Protein AF-X0VGS6-F1 (afdb_monomer_lite)

Organism: NCBI:txid412755

Secondary structure (DSSP, 8-state):
-EEPPP-SS---S--------TTS-----S-------S--------EEEEEEEEE-HHHHHHHHHHHHHHTTS-EEEEETTSSS-EEEEEEESS--EEEEETTTTEEEEEEEEEE-S--

Sequence (119 aa):
MATFPELSRSPGAKGFAEEIDPGVMQIGKKASGLPVLNKLFTFAGKTWKFTLYLTIQADKETVLTFYEANKDVPFDWSNTQETSPITYEVIFMHPPKCTLDKVKNRWRIVNTFTQYSPL

Foldseek 3Di:
DAAQDDAPADAPDADDDFPDDPPDDDPPPPDDPDPPPDDPPPDFWTKGKGKRPQGDPVRVVVNQVCCVVFQPHWHWYFDPVDPDTDIATWHFPDHWDWDQPPVNRGIMTITMITGPDDD

Radius of gyration: 17.11 Å; chains: 1; bounding box: 44×37×42 Å

pLDDT: mean 71.06, std 18.56, range [35.62, 93.62]

Structure (mmCIF, N/CA/C/O backbone):
data_AF-X0VGS6-F1
#
_entry.id   AF-X0VGS6-F1
#
loop_
_atom_site.group_PDB
_atom_site.id
_atom_site.type_symbol
_atom_site.label_atom_id
_atom_site.label_alt_id
_atom_site.label_comp_id
_atom_site.label_asym_id
_atom_site.label_entity_id
_atom_site.label_seq_id
_atom_site.pdbx_PDB_ins_code
_atom_site.Cartn_x
_atom_site.Cartn_y
_atom_site.Cartn_z
_atom_site.occupancy
_atom_site.B_iso_or_equiv
_atom_site.auth_seq_id
_atom_site.auth_comp_id
_atom_site.auth_asym_id
_a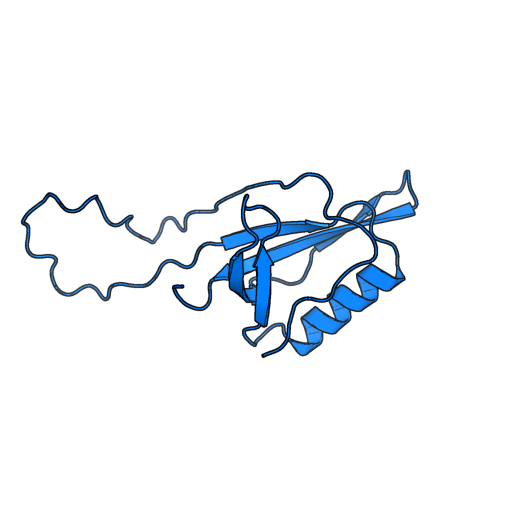tom_site.auth_atom_id
_atom_site.pdbx_PDB_model_num
ATOM 1 N N . MET A 1 1 ? 0.020 -8.060 14.742 1.00 65.50 1 MET A N 1
ATOM 2 C CA . MET A 1 1 ? -0.588 -7.603 13.477 1.00 65.50 1 MET A CA 1
ATOM 3 C C . MET A 1 1 ? 0.469 -7.635 12.395 1.00 65.50 1 MET A C 1
ATOM 5 O O . MET A 1 1 ? 1.648 -7.629 12.733 1.00 65.50 1 MET A O 1
ATOM 9 N N . ALA A 1 2 ? 0.075 -7.770 11.129 1.00 79.94 2 ALA A N 1
ATOM 10 C CA . ALA A 1 2 ? 1.026 -7.645 10.030 1.00 79.94 2 ALA A CA 1
ATOM 11 C C . ALA A 1 2 ? 1.474 -6.180 9.911 1.00 79.94 2 ALA A C 1
ATOM 13 O O . ALA A 1 2 ? 0.717 -5.279 10.259 1.00 79.94 2 ALA A O 1
ATOM 14 N N . THR A 1 3 ? 2.683 -5.938 9.415 1.00 85.12 3 THR A N 1
ATOM 15 C CA . THR A 1 3 ? 3.196 -4.587 9.148 1.00 85.12 3 THR A CA 1
ATOM 16 C C . THR A 1 3 ? 3.458 -4.461 7.659 1.00 85.12 3 THR A C 1
ATOM 18 O O . THR A 1 3 ? 3.980 -5.398 7.049 1.00 85.12 3 THR A O 1
ATOM 21 N N . PHE A 1 4 ? 3.091 -3.324 7.067 1.00 84.25 4 PHE A N 1
ATOM 22 C CA . PHE A 1 4 ? 3.363 -3.078 5.653 1.00 84.25 4 PHE A CA 1
ATOM 23 C C . PHE A 1 4 ? 4.874 -3.217 5.373 1.00 84.25 4 PHE A C 1
ATOM 25 O O . PHE A 1 4 ? 5.674 -2.653 6.124 1.00 84.25 4 PHE A O 1
ATOM 32 N N . PRO A 1 5 ? 5.287 -3.961 4.329 1.00 83.12 5 PRO A N 1
ATOM 33 C CA . PRO A 1 5 ? 6.689 -4.304 4.117 1.00 83.12 5 PRO A CA 1
ATOM 34 C C . PRO A 1 5 ? 7.552 -3.065 3.864 1.00 83.12 5 PRO A C 1
ATOM 36 O O . PRO A 1 5 ? 7.148 -2.140 3.153 1.00 83.12 5 PRO A O 1
ATOM 39 N N . GLU A 1 6 ? 8.777 -3.077 4.391 1.00 78.75 6 GLU A N 1
ATOM 40 C CA . GLU A 1 6 ? 9.809 -2.121 3.993 1.00 78.75 6 GLU A CA 1
ATOM 41 C C . GLU A 1 6 ? 10.264 -2.424 2.561 1.00 78.75 6 GLU A C 1
ATOM 43 O O . GLU A 1 6 ? 10.543 -3.570 2.208 1.00 78.75 6 GLU A O 1
ATOM 48 N N . LEU A 1 7 ? 10.324 -1.396 1.714 1.00 74.88 7 LEU A N 1
ATOM 49 C CA . LEU A 1 7 ? 10.652 -1.541 0.295 1.00 74.88 7 LEU A CA 1
ATOM 50 C C . LEU A 1 7 ? 11.942 -0.796 -0.036 1.00 74.88 7 LEU A C 1
ATOM 52 O O . LEU A 1 7 ? 12.217 0.276 0.504 1.00 74.88 7 LEU A O 1
ATOM 56 N N . SER A 1 8 ? 12.708 -1.335 -0.988 1.00 62.38 8 SER A N 1
ATOM 57 C CA . SER A 1 8 ? 14.051 -0.852 -1.343 1.00 62.38 8 SER A CA 1
ATOM 58 C C . SER A 1 8 ? 14.094 0.575 -1.912 1.00 62.38 8 SER A C 1
ATOM 60 O O . SER A 1 8 ? 15.168 1.156 -2.090 1.00 62.38 8 SER A O 1
ATOM 62 N N . ARG A 1 9 ? 12.934 1.165 -2.227 1.00 62.50 9 ARG A N 1
ATOM 63 C CA . ARG A 1 9 ? 12.813 2.527 -2.752 1.00 62.50 9 ARG A CA 1
ATOM 64 C C . ARG A 1 9 ? 11.826 3.344 -1.936 1.00 62.50 9 ARG A C 1
ATOM 66 O O . ARG A 1 9 ? 10.670 2.966 -1.772 1.00 62.50 9 ARG A O 1
ATOM 73 N N . SER A 1 10 ? 12.312 4.499 -1.479 1.00 53.62 10 SER A N 1
ATOM 74 C CA . SER A 1 10 ? 11.534 5.493 -0.743 1.00 53.62 10 SER A CA 1
ATOM 75 C C . SER A 1 10 ? 10.335 5.972 -1.579 1.00 53.62 10 SER A C 1
ATOM 77 O O . SER A 1 10 ? 10.491 6.181 -2.789 1.00 53.62 10 SER A O 1
ATOM 79 N N . PRO A 1 11 ? 9.140 6.133 -0.977 1.00 54.47 11 PRO A N 1
ATOM 80 C CA . PRO A 1 11 ? 7.946 6.599 -1.674 1.00 54.47 11 PRO A CA 1
ATOM 81 C C . PRO A 1 11 ? 8.225 7.926 -2.390 1.00 54.47 11 PRO A C 1
ATOM 83 O O . PRO A 1 11 ? 8.445 8.961 -1.762 1.00 54.47 11 PRO A O 1
ATOM 86 N N . GLY A 1 12 ? 8.234 7.905 -3.727 1.00 42.53 12 GLY A N 1
ATOM 87 C CA . GLY A 1 12 ? 8.294 9.138 -4.511 1.00 42.53 12 GLY A CA 1
ATOM 88 C C . GLY A 1 12 ? 7.056 10.002 -4.251 1.00 42.53 12 GLY A C 1
ATOM 89 O O . GLY A 1 12 ? 5.989 9.477 -3.955 1.00 42.53 12 GLY A O 1
ATOM 90 N N . ALA A 1 13 ? 7.223 11.322 -4.322 1.00 39.16 13 ALA A N 1
ATOM 91 C CA . ALA A 1 13 ? 6.186 12.360 -4.298 1.00 39.16 13 ALA A CA 1
ATOM 92 C C . ALA A 1 13 ? 4.817 11.945 -3.705 1.00 39.16 13 ALA A C 1
ATOM 94 O O . ALA A 1 13 ? 3.904 11.503 -4.411 1.00 39.16 13 ALA A O 1
ATOM 95 N N . LYS A 1 14 ? 4.709 12.141 -2.387 1.00 46.84 14 LYS A N 1
ATOM 96 C CA . LYS A 1 14 ? 3.502 12.057 -1.556 1.00 46.84 14 LYS A CA 1
ATOM 97 C C . LYS A 1 14 ? 2.364 12.852 -2.220 1.00 46.84 14 LYS A C 1
ATOM 99 O O . LYS A 1 14 ? 2.392 14.078 -2.241 1.00 46.84 14 LYS A O 1
ATOM 104 N N . GLY A 1 15 ? 1.400 12.155 -2.816 1.00 40.72 15 GLY A N 1
ATOM 105 C CA . GLY A 1 15 ? 0.193 12.756 -3.379 1.00 40.72 15 GLY A CA 1
ATOM 106 C C . GLY A 1 15 ? -0.951 12.598 -2.392 1.00 40.72 15 GLY A C 1
ATOM 107 O O . GLY A 1 15 ? -1.521 11.515 -2.297 1.00 40.72 15 GLY A O 1
ATOM 108 N N . PHE A 1 16 ? -1.256 13.660 -1.651 1.00 46.84 16 PHE A N 1
ATOM 109 C CA . PHE A 1 16 ? -2.416 13.716 -0.772 1.00 46.84 16 PHE A CA 1
ATOM 110 C C . PHE A 1 16 ? -3.677 13.910 -1.616 1.00 46.84 16 PHE A C 1
ATOM 112 O O . PHE A 1 16 ? -3.809 14.900 -2.333 1.00 46.84 16 PHE A O 1
ATOM 119 N N . ALA A 1 17 ? -4.589 12.951 -1.537 1.00 47.16 17 ALA A N 1
ATOM 120 C CA . ALA A 1 17 ? -5.987 13.161 -1.863 1.00 47.16 17 ALA A CA 1
ATOM 121 C C . ALA A 1 17 ? -6.772 12.588 -0.684 1.00 47.16 17 ALA A C 1
ATOM 123 O O . ALA A 1 17 ? -6.954 11.376 -0.593 1.00 47.16 17 ALA A O 1
ATOM 124 N N . GLU A 1 18 ? -7.126 13.451 0.264 1.00 50.91 18 GLU A N 1
ATOM 125 C CA . GLU A 1 18 ? -8.162 13.149 1.246 1.00 50.91 18 GLU A CA 1
ATOM 126 C C . GLU A 1 18 ? -9.486 13.127 0.484 1.00 50.91 18 GLU A C 1
ATOM 128 O O . GLU A 1 18 ? -10.043 14.164 0.130 1.00 50.91 18 GLU A O 1
ATOM 133 N N . GLU A 1 19 ? -9.946 11.927 0.142 1.00 51.56 19 GLU A N 1
ATOM 134 C CA . GLU A 1 19 ? -11.331 11.739 -0.271 1.00 51.56 19 GLU A CA 1
ATOM 135 C C . GLU A 1 19 ? -12.169 11.708 1.004 1.00 51.56 19 GLU A C 1
ATOM 137 O O . GLU A 1 19 ? -12.213 10.715 1.728 1.00 51.56 19 GLU A O 1
ATOM 142 N N . ILE A 1 20 ? -12.781 12.852 1.311 1.00 50.59 20 ILE A N 1
ATOM 143 C CA . ILE A 1 20 ? -13.825 12.944 2.326 1.00 50.59 20 ILE A CA 1
ATOM 144 C C . ILE A 1 20 ? -15.043 12.232 1.745 1.00 50.59 20 ILE A C 1
ATOM 146 O O . ILE A 1 20 ? -15.558 12.645 0.705 1.00 50.59 20 ILE A O 1
ATOM 150 N N . ASP A 1 21 ? -15.496 11.170 2.405 1.00 47.72 21 ASP A N 1
ATOM 151 C CA . ASP A 1 21 ? -16.756 10.522 2.061 1.00 47.72 21 ASP A CA 1
ATOM 152 C C . ASP A 1 21 ? -17.897 11.558 2.179 1.00 47.72 21 ASP A C 1
ATOM 154 O O . ASP A 1 21 ? -18.129 12.088 3.274 1.00 47.72 21 ASP A O 1
ATOM 158 N N . PRO A 1 22 ? -18.614 11.885 1.084 1.00 47.78 22 PRO A N 1
ATOM 159 C CA . PRO A 1 22 ? -19.686 12.879 1.105 1.00 47.78 22 PRO A CA 1
ATOM 160 C C . PRO A 1 22 ? -20.872 12.468 1.995 1.00 47.78 22 PRO A C 1
ATOM 162 O O . PRO A 1 22 ? -21.729 13.304 2.285 1.00 47.78 22 PRO A O 1
ATOM 165 N N . GLY A 1 23 ? -20.936 11.206 2.439 1.00 43.81 23 GLY A N 1
ATOM 166 C CA . GLY A 1 23 ? -21.941 10.705 3.375 1.00 43.81 23 GLY A CA 1
ATOM 167 C C . GLY A 1 23 ? -21.665 11.014 4.850 1.00 43.81 23 GLY A C 1
ATOM 168 O O . GLY A 1 23 ? -22.554 10.802 5.680 1.00 43.81 23 GLY A O 1
ATOM 169 N N . VAL A 1 24 ? -20.477 11.519 5.205 1.00 44.75 24 VAL A N 1
ATOM 170 C CA . VAL A 1 24 ? -20.078 11.687 6.609 1.00 44.75 24 VAL A CA 1
ATOM 171 C C . VAL A 1 24 ? -20.069 13.160 7.012 1.00 44.75 24 VAL A C 1
ATOM 173 O O . VAL A 1 24 ? -19.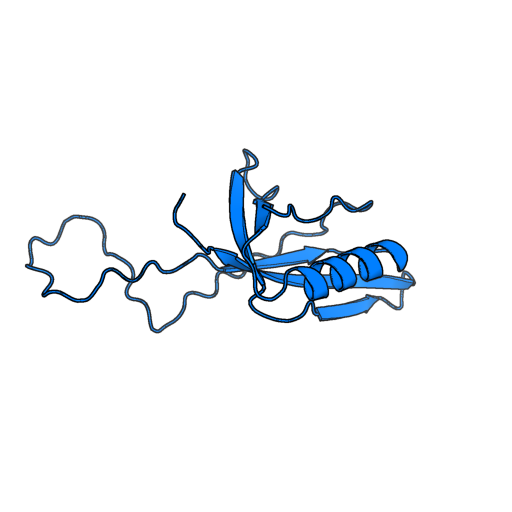281 13.966 6.520 1.00 44.75 24 VAL A O 1
ATOM 176 N N . MET A 1 25 ? -20.957 13.535 7.940 1.00 41.94 25 MET A N 1
ATOM 177 C CA . MET A 1 25 ? -20.952 14.881 8.512 1.00 41.94 25 MET A CA 1
ATOM 178 C C . MET A 1 25 ? -19.664 15.106 9.309 1.00 41.94 25 MET A C 1
ATOM 180 O O . MET A 1 25 ? -19.390 14.399 10.279 1.00 41.94 25 MET A O 1
ATOM 184 N N . GLN A 1 26 ? -18.900 16.133 8.932 1.00 43.28 26 GLN A N 1
ATOM 185 C CA . GLN A 1 26 ? -17.802 16.635 9.750 1.00 43.28 26 GLN A CA 1
ATOM 186 C C . GLN A 1 26 ? -18.350 17.058 11.115 1.00 43.28 26 GLN A C 1
ATOM 188 O O . GLN A 1 26 ? -19.298 17.843 11.196 1.00 43.28 26 GLN A O 1
ATOM 193 N N . ILE A 1 27 ? -17.752 16.551 12.196 1.00 43.09 27 ILE A N 1
ATOM 194 C CA . ILE A 1 27 ? -18.066 17.011 13.549 1.00 43.09 27 ILE A CA 1
ATOM 195 C C . ILE A 1 27 ? -17.653 18.482 13.626 1.00 43.09 27 ILE A C 1
ATOM 197 O O . ILE A 1 27 ? -16.474 18.819 13.745 1.00 43.09 27 ILE A O 1
ATOM 201 N N . GLY A 1 28 ? -18.647 19.364 13.521 1.00 35.62 28 GLY A N 1
ATOM 202 C CA . GLY A 1 28 ? -18.484 20.790 13.741 1.00 35.62 28 GLY A CA 1
ATOM 203 C C . GLY A 1 28 ? -17.873 21.024 15.118 1.00 35.62 28 GLY A C 1
ATOM 204 O O . GLY A 1 28 ? -18.297 20.429 16.111 1.00 35.62 28 GLY A O 1
ATOM 205 N N . LYS A 1 29 ? -16.840 21.873 15.160 1.00 38.69 29 LYS A N 1
ATOM 206 C CA . LYS A 1 29 ? -16.161 22.317 16.382 1.00 38.69 29 LYS A CA 1
ATOM 207 C C . LYS A 1 29 ? -17.159 22.531 17.526 1.00 38.69 29 LYS A C 1
ATOM 209 O O . LYS A 1 29 ? -18.175 23.201 17.366 1.00 38.69 29 LYS A O 1
ATOM 214 N N . LYS A 1 30 ? -16.798 21.972 18.681 1.00 39.06 30 LYS A N 1
ATOM 215 C CA . LYS A 1 30 ? -17.468 21.980 19.989 1.00 39.06 30 LYS A CA 1
ATOM 216 C C . LYS A 1 30 ? -17.909 23.396 20.422 1.00 39.06 30 LYS A C 1
ATOM 218 O O . LYS A 1 30 ? -17.223 24.031 21.213 1.00 39.06 30 LYS A O 1
ATOM 223 N N . ALA A 1 31 ? -19.016 23.908 19.876 1.00 39.28 31 ALA A N 1
ATOM 224 C CA . ALA A 1 31 ? -19.607 25.195 20.271 1.00 39.28 31 ALA A CA 1
ATOM 225 C C . ALA A 1 31 ? -21.127 25.334 20.029 1.00 39.28 31 ALA A C 1
ATOM 227 O O . ALA A 1 31 ? -21.715 26.292 20.518 1.00 39.28 31 ALA A O 1
ATOM 228 N N . SER A 1 32 ? -21.804 24.420 19.325 1.00 39.22 32 SER A N 1
ATOM 229 C CA . SER A 1 32 ? -23.265 24.501 19.165 1.00 39.22 32 SER A CA 1
ATOM 230 C C . SER A 1 32 ? -23.954 23.578 20.168 1.00 39.22 32 SER A C 1
ATOM 232 O O . SER A 1 32 ? -24.035 22.372 19.946 1.00 39.22 32 SER A O 1
ATOM 234 N N . GLY A 1 33 ? -24.420 24.134 21.286 1.00 39.38 33 GLY A N 1
ATOM 235 C CA . GLY A 1 33 ? -25.162 23.432 22.339 1.00 39.38 33 GLY A CA 1
ATOM 236 C C . GLY A 1 33 ? -26.552 22.949 21.908 1.00 39.38 33 GLY A C 1
ATOM 237 O O . GLY A 1 33 ? -27.546 23.324 22.521 1.00 39.38 33 GLY A O 1
ATOM 238 N N . LEU A 1 34 ? -26.632 22.129 20.860 1.00 36.81 34 LEU A N 1
ATOM 239 C CA . LEU A 1 34 ? -27.854 21.458 20.429 1.00 36.81 34 LEU A CA 1
ATOM 240 C C . LEU A 1 34 ? -27.744 19.953 20.712 1.00 36.81 34 LEU A C 1
ATOM 242 O O . LEU A 1 34 ? -26.682 19.368 20.483 1.00 36.81 34 LEU A O 1
ATOM 246 N N . PRO A 1 35 ? -28.817 19.308 21.204 1.00 41.62 35 PRO A N 1
ATOM 247 C CA . PRO A 1 35 ? -28.807 17.880 21.472 1.00 41.62 35 PRO A CA 1
ATOM 248 C C . PRO A 1 35 ? -28.744 17.131 20.140 1.00 41.62 35 PRO A C 1
ATOM 250 O O . PRO A 1 35 ? -29.715 17.084 19.384 1.00 41.62 35 PRO A O 1
ATOM 253 N N . VAL A 1 36 ? -27.582 16.553 19.833 1.00 47.50 36 VAL A N 1
ATOM 254 C CA . VAL A 1 36 ? -27.428 15.651 18.690 1.00 47.50 36 VAL A CA 1
ATOM 255 C C . VAL A 1 36 ? -28.178 14.366 19.032 1.00 47.50 36 VAL A C 1
ATOM 257 O O . VAL A 1 36 ? -27.688 13.510 19.763 1.00 47.50 36 VAL A O 1
ATOM 260 N N . LEU A 1 37 ? -29.412 14.276 18.535 1.00 40.16 37 LEU A N 1
ATOM 261 C CA . LEU A 1 37 ? -30.232 13.069 18.487 1.00 40.16 37 LEU A CA 1
ATOM 262 C C . LEU A 1 37 ? -29.401 11.900 17.946 1.00 40.16 37 LEU A C 1
ATOM 264 O O . LEU A 1 37 ? -29.167 11.852 16.744 1.00 40.16 37 LEU A O 1
ATOM 268 N N . ASN A 1 38 ? -28.962 11.010 18.842 1.00 41.19 38 ASN A N 1
ATOM 269 C CA . ASN A 1 38 ? -28.703 9.567 18.699 1.00 41.19 38 ASN A CA 1
ATOM 270 C C . ASN A 1 38 ? -28.393 8.997 17.292 1.00 41.19 38 ASN A C 1
ATOM 272 O O . ASN A 1 38 ? -28.812 7.893 16.949 1.00 41.19 38 ASN A O 1
ATOM 276 N N . LYS A 1 39 ? -27.633 9.710 16.464 1.00 40.53 39 LYS A N 1
ATOM 277 C CA . LYS A 1 39 ? -26.999 9.156 15.274 1.00 40.53 39 LYS A CA 1
ATOM 278 C C . LYS A 1 39 ? -25.627 8.703 15.724 1.00 40.53 39 LYS A C 1
ATOM 280 O O . LYS A 1 39 ? -24.807 9.527 16.115 1.00 40.53 39 LYS A O 1
ATOM 285 N N . LEU A 1 40 ? -25.461 7.382 15.754 1.00 44.28 40 LEU A N 1
ATOM 286 C CA . LEU A 1 40 ? -24.210 6.667 15.981 1.00 44.28 40 LEU A CA 1
ATOM 287 C C . LEU A 1 40 ? -23.044 7.510 15.456 1.00 44.28 40 LEU A C 1
ATOM 289 O O . LEU A 1 40 ? -23.031 7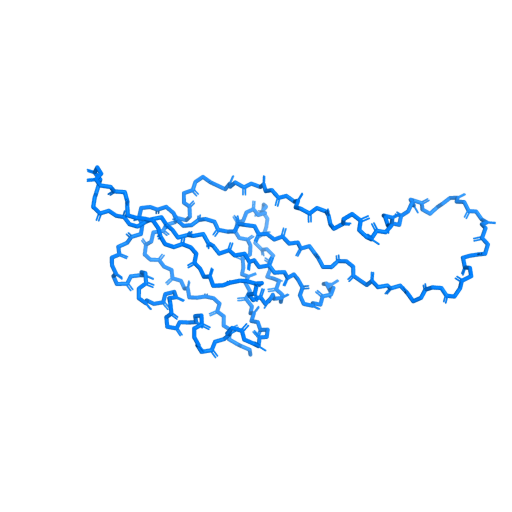.851 14.274 1.00 44.28 40 LEU A O 1
ATOM 293 N N . PHE A 1 41 ? -22.114 7.887 16.333 1.00 47.94 41 PHE A N 1
ATOM 294 C CA . PHE A 1 41 ? -20.871 8.535 15.933 1.00 47.94 41 PHE A CA 1
ATOM 295 C C . PHE A 1 41 ? -20.090 7.526 15.086 1.00 47.94 41 PHE A C 1
ATOM 297 O O . PHE A 1 41 ? -19.305 6.739 15.604 1.00 47.94 41 PHE A O 1
ATOM 304 N N . THR A 1 42 ? -20.369 7.473 13.788 1.00 51.16 42 THR A N 1
ATOM 305 C CA . THR A 1 42 ? -19.622 6.642 12.855 1.00 51.16 42 THR A CA 1
ATOM 306 C C . THR A 1 42 ? -18.276 7.307 12.664 1.00 51.16 42 THR A C 1
ATOM 308 O O . THR A 1 42 ? -18.186 8.407 12.117 1.00 51.16 42 THR A O 1
ATOM 311 N N . PHE A 1 43 ? -17.236 6.660 13.180 1.00 57.81 43 PHE A N 1
ATOM 312 C CA . PHE A 1 43 ? -15.864 7.051 12.925 1.00 57.81 43 PHE A CA 1
ATOM 313 C C . PHE A 1 43 ? -15.632 7.078 11.409 1.00 57.81 43 PHE A C 1
ATOM 315 O O . PHE A 1 43 ? -15.726 6.050 10.742 1.00 57.81 43 PHE A O 1
ATOM 322 N N . ALA A 1 44 ? -15.370 8.267 10.868 1.00 63.09 44 ALA A N 1
ATOM 323 C CA . ALA A 1 44 ? -14.943 8.427 9.487 1.00 63.09 44 ALA A CA 1
ATOM 324 C C . ALA A 1 44 ? -13.433 8.184 9.451 1.00 63.09 44 ALA A C 1
ATOM 326 O O . ALA A 1 44 ? -12.647 9.078 9.773 1.00 63.09 44 ALA A O 1
ATOM 327 N N . GLY A 1 45 ? -13.032 6.955 9.129 1.00 66.50 45 GLY A N 1
ATOM 328 C CA . GLY A 1 45 ? -11.621 6.629 8.979 1.00 66.50 45 GLY A CA 1
ATOM 329 C C . GLY A 1 45 ? -10.983 7.506 7.907 1.00 66.50 45 GLY A C 1
ATOM 330 O O . GLY A 1 45 ? -11.518 7.649 6.805 1.00 66.50 45 GLY A O 1
ATOM 331 N N . LYS A 1 46 ? -9.826 8.098 8.215 1.00 78.75 46 LYS A N 1
ATOM 332 C CA . LYS A 1 46 ? -9.036 8.797 7.200 1.00 78.75 46 LYS A CA 1
ATOM 333 C C . LYS A 1 46 ? -8.651 7.804 6.106 1.00 78.75 46 LYS A C 1
ATOM 335 O O . LYS A 1 46 ? -8.265 6.674 6.398 1.00 78.75 46 LYS A O 1
ATOM 340 N N . THR A 1 47 ? -8.759 8.227 4.852 1.00 82.00 47 THR A N 1
ATOM 341 C CA . THR A 1 47 ? -8.338 7.425 3.700 1.00 82.00 47 THR A CA 1
ATOM 342 C C . THR A 1 47 ? -7.121 8.069 3.05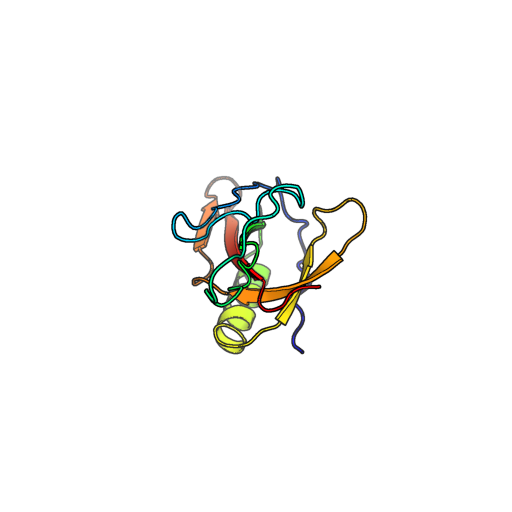3 1.00 82.00 47 THR A C 1
ATOM 344 O O . THR A 1 47 ? -7.084 9.278 2.827 1.00 82.00 47 THR A O 1
ATOM 347 N N . TRP A 1 48 ? -6.113 7.254 2.759 1.00 82.38 48 TRP A N 1
ATOM 348 C CA . TRP A 1 48 ? -4.840 7.677 2.195 1.00 82.38 48 TRP A CA 1
ATOM 349 C C . TRP A 1 48 ? -4.555 6.971 0.883 1.00 82.38 48 TRP A C 1
ATOM 351 O O . TRP A 1 48 ? -4.704 5.757 0.747 1.00 82.38 48 TRP A O 1
ATOM 361 N N . LYS A 1 49 ? -4.029 7.740 -0.069 1.00 83.81 49 LYS A N 1
ATOM 362 C CA . LYS A 1 49 ? -3.491 7.230 -1.325 1.00 83.81 49 LYS A CA 1
ATOM 363 C C . LYS A 1 49 ? -1.968 7.179 -1.255 1.00 83.81 49 LYS A C 1
ATOM 365 O O . LYS A 1 49 ? -1.271 8.155 -1.531 1.00 83.81 49 LYS A O 1
ATOM 370 N N . PHE A 1 50 ? -1.430 6.022 -0.895 1.00 82.19 50 PHE A N 1
ATOM 371 C CA . PHE A 1 50 ? 0.004 5.810 -0.770 1.00 82.19 50 PHE A CA 1
ATOM 372 C C . PHE A 1 50 ? 0.611 5.363 -2.106 1.00 82.19 50 PHE A C 1
ATOM 374 O O . PHE A 1 50 ? 0.404 4.238 -2.562 1.00 82.19 50 PHE A O 1
ATOM 381 N N . THR A 1 51 ? 1.360 6.258 -2.760 1.00 83.94 51 THR A N 1
ATOM 382 C CA . THR A 1 51 ? 2.001 5.972 -4.053 1.00 83.94 51 THR A CA 1
ATOM 383 C C . THR A 1 51 ? 3.484 5.657 -3.886 1.00 83.94 51 THR A C 1
ATOM 385 O O . THR A 1 51 ? 4.261 6.481 -3.416 1.00 83.94 51 THR A O 1
ATOM 388 N N . LEU A 1 52 ? 3.884 4.483 -4.358 1.00 81.50 52 LEU A N 1
ATOM 389 C CA . LEU A 1 52 ? 5.266 4.060 -4.529 1.00 81.50 52 LEU A CA 1
ATOM 390 C C . LEU A 1 52 ? 5.678 4.352 -5.973 1.00 81.50 52 LEU A C 1
ATOM 392 O O . LEU A 1 52 ? 5.066 3.850 -6.918 1.00 81.50 52 LEU A O 1
ATOM 396 N N . TYR A 1 53 ? 6.698 5.185 -6.157 1.00 81.44 53 TYR A N 1
ATOM 397 C CA . TYR A 1 53 ? 7.257 5.462 -7.479 1.00 81.44 53 TYR A CA 1
ATOM 398 C C . TYR A 1 53 ? 8.543 4.689 -7.681 1.00 81.44 53 TYR A C 1
ATOM 400 O O . TYR A 1 53 ? 9.288 4.422 -6.741 1.00 81.44 53 TYR A O 1
ATOM 408 N N . LEU A 1 54 ? 8.850 4.448 -8.953 1.00 79.00 54 LEU A N 1
ATOM 409 C CA . LEU A 1 54 ? 10.114 3.871 -9.367 1.00 79.00 54 LEU A CA 1
ATOM 410 C C . LEU A 1 54 ? 10.367 2.500 -8.724 1.00 79.00 54 LEU A C 1
ATOM 412 O O . LEU A 1 54 ? 11.518 2.171 -8.518 1.00 79.00 54 LEU A O 1
ATOM 416 N N . THR A 1 55 ? 9.363 1.689 -8.422 1.00 82.00 55 THR A N 1
ATOM 417 C CA . THR A 1 55 ? 9.487 0.375 -7.771 1.00 82.00 55 THR A CA 1
ATOM 418 C C . THR A 1 55 ? 10.077 -0.679 -8.725 1.00 82.00 55 THR A C 1
ATOM 420 O O . THR A 1 55 ? 9.803 -0.655 -9.925 1.00 82.00 55 THR A O 1
ATOM 423 N N . ILE A 1 56 ? 10.934 -1.586 -8.242 1.00 86.19 56 ILE A N 1
ATOM 424 C CA . ILE A 1 56 ? 11.427 -2.723 -9.053 1.00 86.19 56 ILE A CA 1
ATOM 425 C C . ILE A 1 56 ? 10.382 -3.849 -9.118 1.00 86.19 56 ILE A C 1
ATOM 427 O O . ILE A 1 56 ? 9.413 -3.837 -8.366 1.00 86.19 56 ILE A O 1
ATOM 431 N N . GLN A 1 57 ? 10.569 -4.828 -10.010 1.00 87.19 57 GLN A N 1
ATOM 432 C CA . GLN A 1 57 ? 9.661 -5.979 -10.129 1.00 87.19 57 GLN A CA 1
ATOM 433 C C . GLN A 1 57 ? 9.540 -6.771 -8.814 1.00 87.19 57 GLN A C 1
ATOM 435 O O . GLN A 1 57 ? 8.423 -7.065 -8.408 1.00 87.19 57 GLN A O 1
ATOM 440 N N . ALA A 1 58 ? 10.653 -7.042 -8.124 1.00 86.94 58 ALA A N 1
ATOM 441 C CA . ALA A 1 58 ? 10.642 -7.787 -6.860 1.00 86.94 58 ALA A CA 1
ATOM 442 C C . ALA A 1 58 ? 9.787 -7.091 -5.784 1.00 86.94 58 ALA A C 1
ATOM 444 O O . ALA A 1 58 ? 8.886 -7.693 -5.218 1.00 86.94 58 ALA A O 1
ATOM 445 N N . ASP A 1 59 ? 9.983 -5.787 -5.577 1.00 85.06 59 ASP A N 1
ATOM 446 C CA . ASP A 1 59 ? 9.185 -4.999 -4.628 1.00 85.06 59 ASP A CA 1
ATOM 447 C C . ASP A 1 59 ? 7.696 -4.952 -5.010 1.00 85.06 59 ASP A C 1
ATOM 449 O O . ASP A 1 59 ? 6.829 -4.942 -4.138 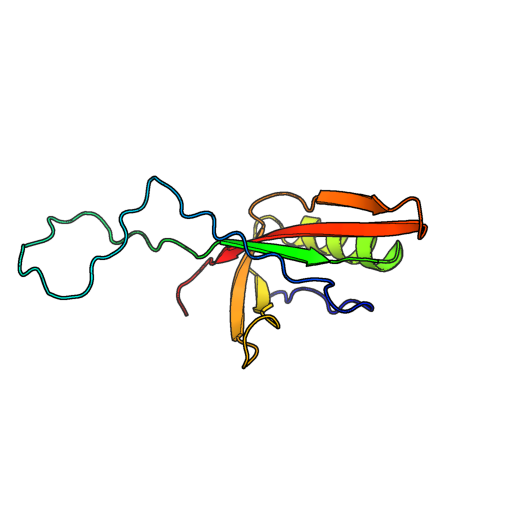1.00 85.06 59 ASP A O 1
ATOM 453 N N . LYS A 1 60 ? 7.372 -4.935 -6.312 1.00 88.38 60 LYS A N 1
ATOM 454 C CA . LYS A 1 60 ? 5.980 -5.048 -6.768 1.00 88.38 60 LYS A CA 1
ATOM 455 C C . LYS A 1 60 ? 5.375 -6.380 -6.334 1.00 88.38 60 LYS A C 1
ATOM 457 O O . LYS A 1 60 ? 4.254 -6.395 -5.835 1.00 88.38 60 LYS A O 1
ATOM 462 N N . GLU A 1 61 ? 6.091 -7.476 -6.544 1.00 91.25 61 GLU A N 1
ATOM 463 C CA . 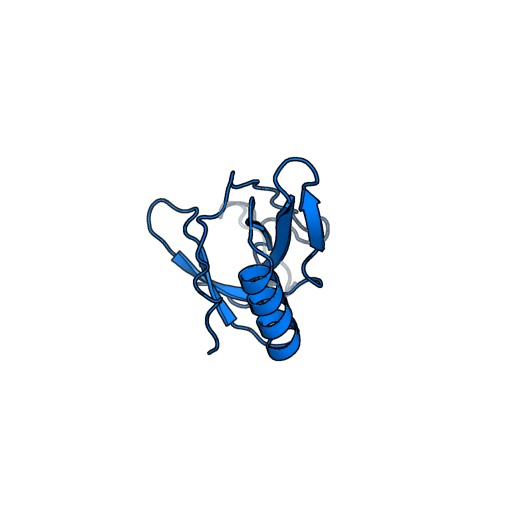GLU A 1 61 ? 5.647 -8.814 -6.147 1.00 91.25 61 GLU A CA 1
ATOM 464 C C . GLU A 1 61 ? 5.491 -8.922 -4.629 1.00 91.25 61 GLU A C 1
ATOM 466 O O . GLU A 1 61 ? 4.493 -9.472 -4.168 1.00 91.25 61 GLU A O 1
ATOM 471 N N . THR A 1 62 ? 6.385 -8.305 -3.853 1.00 90.94 62 THR A N 1
ATOM 472 C CA . THR A 1 62 ? 6.253 -8.198 -2.394 1.00 90.94 62 THR A CA 1
ATOM 473 C C . THR A 1 62 ? 4.959 -7.488 -1.995 1.00 90.94 62 THR A C 1
ATOM 475 O O . THR A 1 62 ? 4.212 -8.005 -1.166 1.00 90.94 62 THR A O 1
ATOM 478 N N . VAL A 1 63 ? 4.643 -6.337 -2.604 1.00 90.25 63 VAL A N 1
ATOM 479 C CA . VAL A 1 63 ? 3.404 -5.593 -2.304 1.00 90.25 63 VAL A CA 1
ATOM 480 C C . VAL A 1 63 ? 2.159 -6.391 -2.686 1.00 90.25 63 VAL A C 1
ATOM 482 O O . VAL A 1 63 ? 1.201 -6.420 -1.919 1.00 90.25 63 VAL A O 1
ATOM 485 N N . LEU A 1 64 ? 2.158 -7.052 -3.847 1.00 92.94 64 LEU A N 1
ATOM 486 C CA . LEU A 1 64 ? 1.019 -7.866 -4.284 1.00 92.94 64 LEU A CA 1
ATOM 487 C C . LEU A 1 64 ? 0.824 -9.104 -3.404 1.00 92.94 64 LEU A C 1
ATOM 489 O O . LEU A 1 64 ? -0.305 -9.429 -3.056 1.00 92.94 64 LEU A O 1
ATOM 493 N N . THR A 1 65 ? 1.912 -9.755 -2.994 1.00 93.62 65 THR A N 1
ATOM 494 C CA . THR A 1 65 ? 1.860 -10.898 -2.071 1.00 93.62 65 THR A CA 1
ATOM 495 C C . THR A 1 65 ? 1.339 -10.464 -0.704 1.00 93.62 65 THR A C 1
ATOM 497 O O . THR A 1 65 ? 0.481 -11.128 -0.127 1.00 93.62 65 THR A O 1
ATOM 500 N N . PHE A 1 66 ? 1.809 -9.318 -0.201 1.00 92.31 66 PHE A N 1
ATOM 501 C CA . PHE A 1 66 ? 1.307 -8.746 1.043 1.00 92.31 66 PHE A CA 1
ATOM 502 C C . PHE A 1 66 ? -0.179 -8.390 0.944 1.00 92.31 66 PHE A C 1
ATOM 504 O O . PHE A 1 66 ? -0.928 -8.681 1.872 1.00 92.31 66 PHE A O 1
ATOM 511 N N . TYR A 1 67 ? -0.610 -7.804 -0.178 1.00 92.25 67 TYR A N 1
ATOM 512 C CA . TYR A 1 67 ? -2.019 -7.523 -0.437 1.00 92.25 67 TYR A CA 1
ATOM 513 C C . TYR A 1 67 ? -2.857 -8.802 -0.408 1.00 92.25 67 TYR A C 1
ATOM 515 O O . TYR A 1 67 ? -3.806 -8.868 0.357 1.00 92.25 67 TYR A O 1
ATOM 523 N N . GLU A 1 68 ? -2.504 -9.845 -1.161 1.00 90.94 68 GLU A N 1
ATOM 524 C CA . GLU A 1 68 ? -3.300 -11.082 -1.177 1.00 90.94 68 GLU A CA 1
ATOM 525 C C . GLU A 1 68 ? -3.400 -11.745 0.202 1.00 90.94 68 GLU A C 1
ATOM 527 O O . GLU A 1 68 ? -4.446 -12.294 0.543 1.00 90.94 68 GLU A O 1
ATOM 532 N N . ALA A 1 69 ? -2.346 -11.647 1.016 1.00 89.50 69 ALA A N 1
ATOM 533 C CA . ALA A 1 69 ? -2.342 -12.168 2.379 1.00 89.50 69 ALA A CA 1
ATOM 534 C C . ALA A 1 69 ? -3.124 -11.298 3.383 1.00 89.50 69 ALA A C 1
ATOM 536 O O . ALA A 1 69 ? -3.567 -11.824 4.401 1.00 89.50 69 ALA A O 1
ATOM 537 N N . ASN A 1 70 ? -3.284 -9.989 3.127 1.00 86.81 70 ASN A N 1
ATOM 538 C CA . ASN A 1 70 ? -3.812 -9.022 4.103 1.00 86.81 70 ASN A CA 1
ATOM 539 C C . ASN A 1 70 ? -4.964 -8.136 3.587 1.00 86.81 70 ASN A C 1
ATOM 541 O O . ASN A 1 70 ? -5.319 -7.153 4.231 1.00 86.81 70 ASN A O 1
ATOM 545 N N . LYS A 1 71 ? -5.555 -8.435 2.426 1.00 82.38 71 LYS A N 1
ATOM 546 C CA . LYS A 1 71 ? -6.590 -7.593 1.793 1.00 82.38 71 LYS A CA 1
ATOM 547 C C . LYS A 1 71 ? -7.852 -7.407 2.639 1.00 82.38 71 LYS A C 1
ATOM 549 O O . LYS A 1 71 ? -8.477 -6.360 2.531 1.00 82.38 71 LYS A O 1
ATOM 554 N N . ASP A 1 72 ? -8.167 -8.380 3.493 1.00 83.31 72 ASP A N 1
ATOM 555 C CA . ASP A 1 72 ? -9.379 -8.405 4.322 1.00 83.31 72 ASP A CA 1
ATOM 556 C C . ASP A 1 72 ? -9.087 -8.250 5.827 1.00 83.31 72 ASP A C 1
ATOM 558 O O . ASP A 1 72 ? -9.985 -8.419 6.653 1.00 83.31 72 ASP A O 1
ATOM 562 N N . VAL A 1 73 ? -7.837 -7.956 6.211 1.00 82.94 73 VAL A N 1
ATOM 563 C CA . VAL A 1 73 ? -7.433 -7.825 7.620 1.00 82.94 73 VAL A CA 1
ATOM 564 C C . VAL A 1 73 ? -6.688 -6.513 7.882 1.00 82.94 73 VAL A C 1
ATOM 566 O O . VAL A 1 73 ? -5.924 -6.062 7.025 1.00 82.94 73 VAL A O 1
ATOM 569 N N . PRO A 1 74 ? -6.870 -5.894 9.062 1.00 88.31 74 PRO A N 1
ATOM 570 C CA . PRO A 1 74 ? -6.109 -4.710 9.435 1.00 88.31 74 PRO A CA 1
ATOM 571 C C . PRO A 1 74 ? -4.615 -5.005 9.617 1.00 88.31 74 PRO A C 1
ATOM 573 O O . PRO A 1 74 ? -4.221 -6.070 10.105 1.00 88.31 74 PRO A O 1
ATOM 576 N N . PHE A 1 75 ? -3.780 -4.036 9.257 1.00 87.12 75 PHE A N 1
ATOM 577 C CA . PHE A 1 75 ? -2.331 -4.089 9.411 1.00 87.12 75 PHE A CA 1
ATOM 578 C C . PHE A 1 75 ? -1.762 -2.723 9.798 1.00 87.12 75 PHE A C 1
ATOM 580 O O . PHE A 1 75 ? -2.366 -1.675 9.563 1.00 87.12 75 PHE A O 1
ATOM 587 N N . ASP A 1 76 ? -0.562 -2.748 10.364 1.00 88.94 76 ASP A N 1
ATOM 588 C CA . ASP A 1 76 ? 0.145 -1.550 10.786 1.00 88.94 76 ASP A CA 1
ATOM 589 C C . ASP A 1 76 ? 0.829 -0.890 9.587 1.00 88.94 76 ASP A C 1
ATOM 591 O O . ASP A 1 76 ? 1.632 -1.503 8.870 1.00 88.94 76 ASP A O 1
ATOM 595 N N . TRP A 1 77 ? 0.532 0.389 9.382 1.00 87.12 77 TRP A N 1
ATOM 596 C CA . TRP A 1 77 ? 1.155 1.220 8.364 1.00 87.12 77 TRP A CA 1
ATOM 597 C C . TRP A 1 77 ? 1.787 2.456 8.997 1.00 87.12 77 TRP A C 1
ATOM 599 O O . TRP A 1 77 ? 1.106 3.328 9.537 1.00 87.12 77 TRP A O 1
ATOM 609 N N . SER A 1 78 ? 3.115 2.546 8.900 1.00 83.44 78 SER A N 1
ATOM 610 C CA . SER A 1 78 ? 3.853 3.735 9.319 1.00 83.44 78 SER A CA 1
ATOM 611 C C . SER A 1 78 ? 3.739 4.822 8.256 1.00 83.44 78 SER A C 1
ATOM 613 O O . SER A 1 78 ? 4.308 4.731 7.160 1.00 83.44 78 SER A O 1
ATOM 615 N N . ASN A 1 79 ? 2.996 5.875 8.584 1.00 75.38 79 ASN A N 1
ATOM 616 C CA . ASN A 1 79 ? 2.872 7.036 7.731 1.00 75.38 79 ASN A CA 1
ATOM 617 C C . ASN A 1 79 ? 4.117 7.924 7.872 1.00 75.38 79 ASN A C 1
ATOM 619 O O . ASN A 1 79 ? 4.152 8.894 8.628 1.00 75.38 79 ASN A O 1
ATOM 623 N N . THR A 1 80 ? 5.136 7.637 7.063 1.00 69.38 80 THR A N 1
ATOM 624 C CA . THR A 1 80 ? 6.354 8.462 6.937 1.00 69.38 80 THR A CA 1
ATOM 625 C C . THR A 1 80 ? 6.102 9.816 6.252 1.00 69.38 80 THR A C 1
ATOM 627 O O . THR A 1 80 ? 7.037 10.548 5.896 1.00 69.38 80 THR A O 1
ATOM 630 N N . GLN A 1 81 ? 4.832 10.163 6.000 1.00 62.09 81 GLN A N 1
ATOM 631 C CA . GLN A 1 81 ? 4.439 11.468 5.487 1.00 62.09 81 GLN A CA 1
ATOM 632 C C . GLN A 1 81 ? 4.397 12.557 6.550 1.00 62.09 81 GLN A C 1
ATOM 634 O O . GLN A 1 81 ? 4.653 13.709 6.204 1.00 62.09 81 GLN A O 1
ATOM 639 N N . GLU A 1 82 ? 4.159 12.188 7.805 1.00 61.41 82 GLU A N 1
ATOM 640 C CA . GLU A 1 82 ? 4.084 13.119 8.926 1.00 61.41 82 GLU A CA 1
ATOM 641 C C . GLU A 1 82 ? 5.468 13.395 9.533 1.00 61.41 82 GLU A C 1
ATOM 643 O O . GLU A 1 82 ? 6.384 12.575 9.452 1.00 61.41 82 GLU A O 1
ATOM 648 N N . THR A 1 83 ? 5.641 14.589 10.110 1.00 58.22 83 THR A N 1
ATOM 649 C CA . THR A 1 83 ? 6.909 15.086 10.685 1.00 58.22 83 THR A CA 1
ATOM 650 C C . THR A 1 83 ? 7.447 14.188 11.800 1.00 58.22 83 THR A C 1
ATOM 652 O O . THR A 1 83 ? 8.648 14.160 12.060 1.00 58.22 83 THR A O 1
ATOM 655 N N . SER A 1 84 ? 6.558 13.436 12.441 1.00 69.06 84 SER A N 1
ATOM 656 C CA . SER A 1 84 ? 6.873 12.295 13.287 1.00 69.06 84 SER A CA 1
ATOM 657 C C . SER A 1 84 ? 6.136 11.097 12.692 1.00 69.06 84 SER A C 1
ATOM 659 O O . SER A 1 84 ? 4.932 11.211 12.478 1.00 69.06 84 SER A O 1
ATOM 661 N N . PRO A 1 85 ? 6.817 9.985 12.371 1.00 67.81 85 PRO A N 1
ATOM 662 C CA . PRO A 1 85 ? 6.154 8.838 11.768 1.00 67.81 85 PRO A CA 1
ATOM 663 C C . PRO A 1 85 ? 5.108 8.284 12.739 1.00 67.81 85 PRO A C 1
ATOM 665 O O . PRO A 1 85 ? 5.449 7.747 13.792 1.00 67.81 85 PRO A O 1
ATOM 668 N N . ILE A 1 86 ? 3.833 8.446 12.385 1.00 78.69 86 ILE A N 1
ATOM 669 C CA . ILE A 1 86 ? 2.707 7.876 13.122 1.00 78.69 86 ILE A CA 1
ATOM 670 C C . ILE A 1 86 ? 2.345 6.546 12.469 1.00 78.69 86 ILE A C 1
ATOM 672 O O . ILE A 1 86 ? 2.197 6.461 11.248 1.00 78.69 86 ILE A O 1
ATOM 676 N N . THR A 1 87 ? 2.216 5.503 13.286 1.00 84.69 87 THR A N 1
ATOM 677 C CA . THR A 1 87 ? 1.723 4.201 12.828 1.00 84.69 87 THR A CA 1
ATOM 678 C C . THR A 1 87 ? 0.211 4.178 12.964 1.00 84.69 87 THR A C 1
ATOM 680 O O . THR A 1 87 ? -0.305 4.436 14.045 1.00 84.69 87 THR A O 1
ATOM 683 N N . TYR A 1 88 ? -0.479 3.896 11.864 1.00 83.88 88 TYR A N 1
ATOM 684 C CA . TYR A 1 88 ? -1.926 3.733 11.812 1.00 83.88 88 TYR A CA 1
ATOM 685 C C . TYR A 1 88 ? -2.268 2.264 11.610 1.00 83.88 88 TYR A C 1
ATOM 687 O O . TYR A 1 88 ? -1.615 1.582 10.821 1.00 83.88 88 TYR A O 1
ATOM 695 N N . GLU A 1 89 ? -3.341 1.813 12.248 1.00 87.44 89 GLU A N 1
ATOM 696 C CA . GLU A 1 89 ? -3.997 0.569 11.866 1.00 87.44 89 GLU A CA 1
ATOM 697 C C . GLU A 1 89 ? -4.886 0.845 10.646 1.00 87.44 89 GLU A C 1
ATOM 699 O O . GLU A 1 89 ? -5.813 1.664 10.697 1.00 87.44 89 GLU A O 1
ATOM 704 N N . VAL A 1 90 ? -4.585 0.194 9.524 1.00 86.31 90 VAL A N 1
ATOM 705 C CA . VAL A 1 90 ? -5.272 0.420 8.249 1.00 86.31 90 VAL A CA 1
ATOM 706 C C . VAL A 1 90 ? -5.687 -0.883 7.584 1.00 86.31 90 VAL A C 1
ATOM 708 O O . VAL A 1 90 ? -5.152 -1.947 7.873 1.00 86.31 90 VAL A O 1
ATOM 711 N N . ILE A 1 91 ? -6.618 -0.783 6.641 1.00 89.00 91 ILE A N 1
ATOM 712 C CA . ILE A 1 91 ? -7.011 -1.870 5.743 1.00 89.00 91 ILE A CA 1
ATOM 713 C C . ILE A 1 91 ? -6.904 -1.416 4.284 1.00 89.00 91 ILE A C 1
ATOM 715 O O . ILE A 1 91 ? -7.019 -0.223 3.977 1.00 89.00 91 ILE A O 1
ATOM 719 N N . PHE A 1 92 ? -6.679 -2.359 3.368 1.00 85.81 92 PHE A N 1
ATOM 720 C CA . PHE A 1 92 ? -6.759 -2.078 1.939 1.00 85.81 92 PHE A CA 1
ATOM 721 C C . PHE A 1 92 ? -8.205 -1.799 1.537 1.00 85.81 92 PHE A C 1
ATOM 723 O O . PHE A 1 92 ? -9.086 -2.625 1.732 1.00 85.81 92 PHE A O 1
ATOM 730 N N . MET A 1 93 ? -8.440 -0.655 0.901 1.00 85.31 93 MET A N 1
ATOM 731 C CA . MET A 1 93 ? -9.764 -0.339 0.360 1.00 85.31 93 MET A CA 1
ATOM 732 C C . MET A 1 93 ? -9.988 -1.002 -1.009 1.00 85.31 93 MET A C 1
ATOM 734 O O . MET A 1 93 ? -11.106 -1.344 -1.378 1.00 85.31 93 MET A O 1
ATOM 738 N N . HIS A 1 94 ? -8.911 -1.165 -1.782 1.00 85.94 94 HIS A N 1
ATOM 739 C CA . HIS A 1 94 ? -8.927 -1.713 -3.137 1.00 85.94 94 HIS A CA 1
ATOM 740 C C . HIS A 1 94 ? -7.598 -2.427 -3.437 1.00 85.94 94 HIS A C 1
ATOM 742 O O . HIS A 1 94 ? -6.587 -2.107 -2.800 1.00 85.94 94 HIS A O 1
ATOM 748 N N . PRO A 1 95 ? -7.554 -3.314 -4.451 1.00 89.00 95 PRO A N 1
ATOM 749 C CA . PRO A 1 95 ? -6.299 -3.861 -4.952 1.00 89.00 95 PRO A CA 1
ATOM 750 C C . PRO A 1 95 ? -5.294 -2.764 -5.355 1.00 89.00 95 PRO A C 1
ATOM 752 O O . PRO A 1 95 ? -5.699 -1.750 -5.943 1.00 89.00 95 PRO A O 1
ATOM 755 N N . PRO A 1 96 ? -3.981 -2.958 -5.114 1.00 91.06 96 PRO A N 1
ATOM 756 C CA . PRO A 1 96 ? -2.947 -2.026 -5.546 1.00 91.06 96 PRO A CA 1
ATOM 757 C C . PRO A 1 96 ? -2.979 -1.802 -7.061 1.00 91.06 96 PRO A C 1
ATOM 759 O O . PRO A 1 96 ? -2.938 -2.744 -7.854 1.00 91.06 96 PRO A O 1
ATOM 762 N N . LYS A 1 97 ? -2.991 -0.538 -7.497 1.00 90.88 97 LYS A N 1
ATOM 763 C CA . LYS A 1 97 ? -2.904 -0.206 -8.927 1.00 90.88 97 LYS A CA 1
ATOM 764 C C . LYS A 1 97 ? -1.442 -0.143 -9.350 1.00 90.88 97 LYS A C 1
ATOM 766 O O . LYS A 1 97 ? -0.728 0.783 -8.966 1.00 90.88 97 LYS A O 1
ATOM 771 N N . CYS A 1 98 ? -1.003 -1.092 -10.171 1.00 90.50 98 CYS A N 1
ATOM 772 C CA . CYS A 1 98 ? 0.349 -1.125 -10.730 1.00 90.50 98 CYS A CA 1
ATOM 773 C C . CYS A 1 98 ? 0.371 -0.563 -12.158 1.00 90.50 98 CYS A C 1
ATOM 775 O O . CYS A 1 98 ? -0.308 -1.067 -13.044 1.00 90.50 98 CYS A O 1
ATOM 777 N N . THR A 1 99 ? 1.191 0.453 -12.410 1.00 90.69 99 THR A N 1
ATOM 778 C CA . THR A 1 99 ? 1.442 1.011 -13.748 1.00 90.69 99 THR A CA 1
ATOM 779 C C . THR A 1 99 ? 2.927 0.914 -14.064 1.00 90.69 99 THR A C 1
ATOM 781 O O . THR A 1 99 ? 3.751 1.297 -13.238 1.00 90.69 99 THR A O 1
ATOM 784 N N . LEU A 1 100 ? 3.288 0.409 -15.242 1.00 88.06 100 LEU A N 1
ATOM 785 C CA . LEU A 1 100 ? 4.685 0.359 -15.673 1.00 88.06 100 LEU A CA 1
ATOM 786 C C . LEU A 1 100 ? 5.086 1.702 -16.297 1.00 88.06 100 LEU A C 1
ATOM 788 O O . LEU A 1 100 ? 4.531 2.107 -17.318 1.00 88.06 100 LEU A O 1
ATOM 792 N N . ASP A 1 101 ? 6.068 2.375 -15.701 1.00 81.62 101 ASP A N 1
ATOM 793 C CA . ASP A 1 101 ? 6.760 3.498 -16.323 1.00 81.62 101 ASP A CA 1
ATOM 794 C C . ASP A 1 101 ? 7.742 2.950 -17.365 1.00 81.62 101 ASP A C 1
ATOM 796 O O . ASP A 1 101 ? 8.815 2.425 -17.040 1.00 81.62 101 ASP A O 1
ATOM 800 N N . LYS A 1 102 ? 7.346 3.074 -18.635 1.00 75.19 102 LYS A N 1
ATOM 801 C CA . LYS A 1 102 ? 8.107 2.596 -19.795 1.00 75.19 102 LYS A CA 1
ATOM 802 C C . LYS A 1 102 ? 9.458 3.301 -19.959 1.00 75.19 102 LYS A C 1
ATOM 804 O O . LYS A 1 102 ? 10.345 2.721 -20.571 1.00 75.19 102 LYS A O 1
ATOM 809 N N . VAL A 1 103 ? 9.639 4.508 -19.412 1.00 69.38 103 VAL A N 1
ATOM 810 C CA . VAL A 1 103 ? 10.882 5.287 -19.575 1.00 69.38 103 VAL A CA 1
ATOM 811 C C . VAL A 1 103 ? 12.002 4.730 -18.701 1.00 69.38 103 VAL A C 1
ATOM 813 O O . VAL A 1 103 ? 13.157 4.697 -19.112 1.00 69.38 103 VAL A O 1
ATOM 816 N N . LYS A 1 104 ? 11.673 4.273 -17.488 1.00 72.94 104 LYS A N 1
ATOM 817 C CA . LYS A 1 104 ? 12.660 3.752 -16.524 1.00 72.94 104 LYS A CA 1
ATOM 818 C C . LYS A 1 104 ? 12.571 2.243 -16.307 1.00 72.94 104 LYS A C 1
ATOM 820 O O . LYS A 1 104 ? 13.342 1.725 -15.502 1.00 72.94 104 LYS A O 1
ATOM 825 N N . ASN A 1 105 ? 11.643 1.563 -16.987 1.00 80.75 105 ASN A N 1
ATOM 826 C CA . ASN A 1 105 ? 11.282 0.160 -16.767 1.00 80.75 105 ASN A CA 1
ATOM 827 C C . ASN A 1 105 ? 11.037 -0.146 -15.277 1.00 80.75 105 ASN A C 1
ATOM 829 O O . ASN A 1 105 ? 11.569 -1.097 -14.704 1.00 80.75 105 ASN A O 1
ATOM 833 N N . ARG A 1 106 ? 10.298 0.749 -14.613 1.00 83.69 106 ARG A N 1
ATOM 834 C CA . ARG A 1 106 ? 10.004 0.685 -13.175 1.00 83.69 106 ARG A CA 1
ATOM 835 C C . ARG A 1 106 ? 8.510 0.818 -12.946 1.00 83.69 106 ARG A C 1
ATOM 837 O O . ARG A 1 106 ? 7.805 1.441 -13.730 1.00 83.69 106 ARG A O 1
ATOM 844 N N . TRP A 1 107 ? 8.027 0.262 -11.852 1.00 86.19 107 TRP A N 1
ATOM 845 C CA . TRP A 1 107 ? 6.620 0.294 -11.497 1.00 86.19 107 TRP A CA 1
ATOM 846 C C . TRP A 1 107 ? 6.271 1.538 -10.689 1.00 86.19 107 TRP A C 1
ATOM 848 O O . TRP A 1 107 ? 7.039 2.026 -9.863 1.00 86.19 107 TRP A O 1
ATOM 858 N N . ARG A 1 108 ? 5.069 2.040 -10.921 1.00 87.25 108 ARG A N 1
ATOM 859 C CA . ARG A 1 108 ? 4.347 2.922 -10.020 1.00 87.25 108 ARG A CA 1
ATOM 860 C C . ARG A 1 108 ? 3.236 2.095 -9.395 1.00 87.25 108 ARG A C 1
ATOM 862 O O . ARG A 1 108 ? 2.426 1.530 -10.128 1.00 87.25 108 ARG A O 1
ATOM 869 N N . ILE A 1 109 ? 3.201 2.013 -8.073 1.00 87.06 109 ILE A N 1
ATOM 870 C CA . ILE A 1 109 ? 2.186 1.259 -7.334 1.00 87.06 109 ILE A CA 1
ATOM 871 C C . ILE A 1 109 ? 1.403 2.239 -6.479 1.00 87.06 109 ILE A C 1
ATOM 873 O O . ILE A 1 109 ? 1.987 3.006 -5.722 1.00 87.06 109 ILE A O 1
ATOM 877 N N . VAL A 1 110 ? 0.085 2.241 -6.617 1.00 88.19 110 VAL A N 1
ATOM 878 C CA . VAL A 1 110 ? -0.808 3.081 -5.822 1.00 88.19 110 VAL A CA 1
ATOM 879 C C . VAL A 1 110 ? -1.619 2.177 -4.910 1.00 88.19 110 VAL A C 1
ATOM 881 O O . VAL A 1 110 ? -2.424 1.384 -5.395 1.00 88.19 110 VAL A O 1
ATOM 884 N N . ASN A 1 111 ? -1.410 2.324 -3.607 1.00 87.06 111 ASN A N 1
ATOM 885 C CA . ASN A 1 111 ? -2.196 1.681 -2.566 1.00 87.06 111 ASN A CA 1
ATOM 886 C C . ASN A 1 111 ? -3.217 2.680 -2.013 1.00 87.06 111 ASN A C 1
ATOM 888 O O . ASN A 1 111 ? -2.905 3.864 -1.867 1.00 87.06 111 ASN A O 1
ATOM 892 N N . THR A 1 112 ? -4.413 2.200 -1.692 1.00 87.50 112 THR A N 1
ATOM 893 C CA . THR A 1 112 ? -5.428 2.987 -0.987 1.00 87.50 112 THR A CA 1
ATOM 894 C C . THR A 1 112 ? -5.693 2.328 0.356 1.00 87.50 112 THR A C 1
ATOM 896 O O . THR A 1 112 ? -6.142 1.182 0.398 1.00 87.50 112 THR A O 1
ATOM 899 N N . PHE A 1 113 ? -5.390 3.050 1.429 1.00 85.56 113 PHE A N 1
ATOM 900 C CA . PHE A 1 113 ? -5.540 2.601 2.807 1.00 85.56 113 PHE A CA 1
ATOM 901 C C . PHE A 1 113 ? -6.637 3.393 3.492 1.00 85.56 113 PHE A C 1
ATOM 903 O O . PHE A 1 113 ? -6.691 4.608 3.325 1.00 85.56 113 PHE A O 1
ATOM 910 N N . THR A 1 114 ? -7.445 2.736 4.309 1.00 84.38 114 THR A N 1
ATOM 911 C CA . THR A 1 114 ? -8.420 3.408 5.171 1.00 84.38 114 THR A CA 1
ATOM 912 C C . THR A 1 114 ? -8.138 3.051 6.614 1.00 84.38 114 THR A C 1
ATOM 914 O O . THR A 1 114 ? -7.840 1.898 6.922 1.00 84.38 114 THR A O 1
ATOM 917 N N . GLN A 1 115 ? -8.205 4.050 7.488 1.00 83.56 115 GLN A N 1
ATOM 918 C CA . GLN A 1 115 ? -8.024 3.876 8.919 1.00 83.56 115 GLN A CA 1
ATOM 919 C C . GLN A 1 115 ? -9.086 2.928 9.471 1.00 83.56 115 GLN A C 1
ATOM 921 O O . GLN A 1 115 ? -10.281 3.187 9.326 1.00 83.56 115 GLN A O 1
ATOM 926 N N . TYR A 1 116 ? -8.641 1.849 10.107 1.00 80.25 116 TYR A N 1
ATOM 927 C CA . TYR A 1 116 ? -9.533 0.850 10.681 1.00 80.25 116 TYR A CA 1
ATOM 928 C C . TYR A 1 116 ? -10.040 1.271 12.066 1.00 80.25 116 TYR A C 1
ATOM 930 O O . TYR A 1 116 ? -11.221 1.110 12.369 1.00 80.25 116 TYR A O 1
ATOM 938 N N . SER A 1 117 ? -9.173 1.876 12.883 1.00 72.56 117 SER A N 1
ATOM 939 C CA . SER A 1 117 ? -9.494 2.307 14.246 1.00 72.56 117 SER A CA 1
ATOM 940 C C . SER A 1 117 ? -8.959 3.720 14.546 1.00 72.56 117 SER A C 1
ATOM 942 O O . SER A 1 117 ? -7.923 4.121 14.003 1.00 72.56 117 SER A O 1
ATOM 944 N N . PRO A 1 118 ? -9.664 4.527 15.365 1.00 64.81 118 PRO A N 1
ATOM 945 C CA . PRO A 1 118 ? -9.130 5.795 15.861 1.00 64.81 118 PRO A CA 1
ATOM 946 C C . PRO A 1 118 ? -7.871 5.553 16.706 1.00 64.81 118 PRO A C 1
ATOM 948 O O . PRO A 1 118 ? -7.845 4.624 17.510 1.00 64.81 118 PRO A O 1
ATOM 951 N N . LEU A 1 119 ? -6.854 6.401 16.509 1.00 59.28 119 LEU A N 1
ATOM 952 C CA . LEU A 1 119 ? -5.645 6.444 17.343 1.00 59.28 119 LEU A CA 1
ATOM 953 C C . LEU A 1 119 ? -5.933 6.997 18.741 1.00 59.28 119 LEU A C 1
ATOM 955 O O . LEU A 1 119 ? -6.759 7.938 18.830 1.00 59.28 119 LEU A O 1
#